Protein AF-A0A847PS38-F1 (afdb_monomer)

Sequence (99 aa):
MNRAKTNYLIDLVLTTLFLIVASTGLFMYFFIPSGIPRGKYIVYMGLTKATWLWLHSKAGILIVILIVIHLILHRQWIVRTTKDFFRKEEKDVIIKEKQ

Structure (mmCIF, N/CA/C/O backbone):
data_AF-A0A847PS38-F1
#
_entry.id   AF-A0A847PS38-F1
#
loop_
_atom_site.group_PDB
_atom_site.id
_atom_site.type_symbol
_atom_site.label_atom_id
_atom_s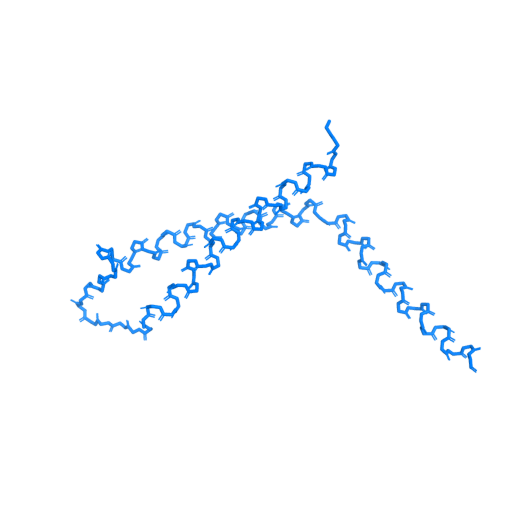ite.label_alt_id
_atom_site.label_comp_id
_atom_site.label_asym_id
_atom_site.label_entity_id
_atom_site.label_seq_id
_atom_site.pdbx_PDB_ins_code
_atom_site.Cartn_x
_atom_site.Cartn_y
_atom_site.Cartn_z
_atom_site.occupancy
_atom_site.B_iso_or_equiv
_atom_site.auth_seq_id
_atom_site.auth_comp_id
_atom_site.auth_asym_id
_atom_site.auth_atom_id
_atom_site.pdbx_PDB_model_num
ATOM 1 N N . MET A 1 1 ? -26.049 8.772 6.788 1.00 51.06 1 MET A N 1
ATOM 2 C CA . MET A 1 1 ? -25.432 7.577 6.160 1.00 51.06 1 MET A CA 1
ATOM 3 C C . MET A 1 1 ? -24.847 6.679 7.244 1.00 51.06 1 MET A C 1
ATOM 5 O O . MET A 1 1 ? -24.135 7.184 8.103 1.00 51.06 1 MET A O 1
ATOM 9 N N . ASN A 1 2 ? -25.167 5.380 7.251 1.00 64.44 2 ASN A N 1
ATOM 10 C CA . ASN A 1 2 ? -24.655 4.434 8.252 1.00 64.44 2 ASN A CA 1
ATOM 11 C C . ASN A 1 2 ? -23.124 4.382 8.205 1.00 64.44 2 ASN A C 1
ATOM 13 O O . ASN A 1 2 ? -22.570 3.982 7.183 1.00 64.44 2 ASN A O 1
ATOM 17 N N . ARG A 1 3 ? -22.452 4.725 9.315 1.00 65.81 3 ARG A N 1
ATOM 18 C CA . ARG A 1 3 ? -20.979 4.691 9.411 1.00 65.81 3 ARG A CA 1
ATOM 19 C C . ARG A 1 3 ? -20.408 3.326 9.010 1.00 65.81 3 ARG A C 1
ATOM 21 O O . ARG A 1 3 ? -19.378 3.266 8.357 1.00 65.81 3 ARG A O 1
ATOM 28 N N . ALA A 1 4 ? -21.135 2.246 9.305 1.00 71.25 4 ALA A N 1
ATOM 29 C CA . ALA A 1 4 ? -20.776 0.893 8.888 1.00 71.25 4 ALA A CA 1
ATOM 30 C C . ALA A 1 4 ? -20.697 0.724 7.358 1.00 71.25 4 ALA A C 1
ATOM 32 O O . ALA A 1 4 ? -19.769 0.091 6.871 1.00 71.25 4 ALA A O 1
ATOM 33 N N . LYS A 1 5 ? -21.623 1.323 6.593 1.00 72.44 5 LYS A N 1
ATOM 34 C CA . LYS A 1 5 ? -21.614 1.241 5.122 1.00 72.44 5 LYS A CA 1
ATOM 35 C C . LYS A 1 5 ? -20.437 2.013 4.526 1.00 72.44 5 LYS A C 1
ATOM 37 O O . LYS A 1 5 ? -19.793 1.515 3.614 1.00 72.44 5 LYS A O 1
ATOM 42 N N . THR A 1 6 ? -20.137 3.201 5.056 1.00 73.38 6 THR A N 1
ATOM 43 C CA . THR A 1 6 ? -18.981 3.996 4.614 1.00 73.38 6 THR A CA 1
ATOM 44 C C . THR A 1 6 ? -17.667 3.286 4.932 1.00 73.38 6 THR A C 1
ATOM 46 O O . THR A 1 6 ? -16.801 3.211 4.070 1.00 73.38 6 THR A O 1
ATOM 49 N N . ASN A 1 7 ? -17.536 2.711 6.131 1.00 74.44 7 ASN A N 1
ATOM 50 C CA . ASN A 1 7 ? -16.341 1.962 6.520 1.00 74.44 7 ASN A CA 1
ATOM 51 C C . ASN A 1 7 ? -16.138 0.730 5.631 1.00 74.44 7 ASN A C 1
ATOM 53 O O . ASN A 1 7 ? -15.037 0.517 5.140 1.00 74.44 7 ASN A O 1
ATOM 57 N N . TYR A 1 8 ? -17.208 -0.026 5.368 1.00 77.38 8 TYR A N 1
ATOM 58 C CA . TYR A 1 8 ? -17.166 -1.181 4.472 1.00 77.38 8 TYR A CA 1
ATOM 59 C C . TYR A 1 8 ? -16.780 -0.795 3.037 1.00 77.38 8 TYR A C 1
ATOM 61 O O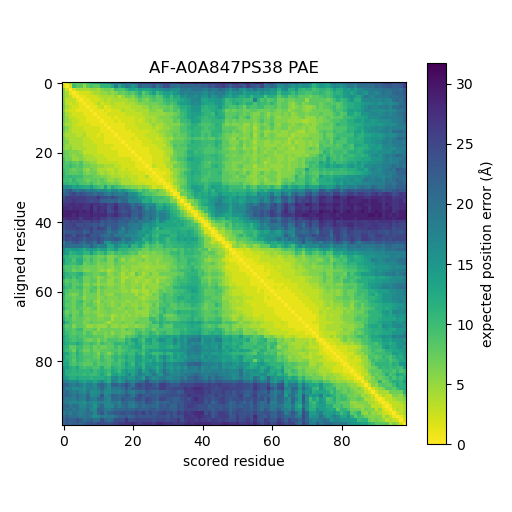 . TYR A 1 8 ? -16.005 -1.490 2.394 1.00 77.38 8 TYR A O 1
ATOM 69 N N . LEU A 1 9 ? -17.282 0.336 2.534 1.00 81.44 9 LEU A N 1
ATOM 70 C CA . LEU A 1 9 ? -16.944 0.813 1.194 1.00 81.44 9 LEU A CA 1
ATOM 71 C C . LEU A 1 9 ? -15.477 1.253 1.093 1.00 81.44 9 LEU A C 1
ATOM 73 O O . LEU A 1 9 ? -14.817 0.944 0.105 1.00 81.44 9 LEU A O 1
ATOM 77 N N . ILE A 1 10 ? -14.955 1.937 2.116 1.00 77.50 10 ILE A N 1
ATOM 78 C CA . ILE A 1 10 ? -13.534 2.307 2.185 1.00 77.50 10 ILE A CA 1
ATOM 79 C C . ILE A 1 10 ? -12.659 1.052 2.220 1.00 77.50 10 ILE A C 1
ATOM 81 O O . ILE A 1 10 ? -11.657 0.996 1.511 1.00 77.50 10 ILE A O 1
ATOM 85 N N . ASP A 1 11 ? -13.051 0.047 3.002 1.00 79.94 11 ASP A N 1
ATOM 86 C CA . ASP A 1 11 ? -12.342 -1.228 3.087 1.00 79.94 11 ASP A CA 1
ATOM 87 C C . ASP A 1 11 ? -12.328 -1.963 1.740 1.00 79.94 11 ASP A C 1
ATOM 89 O O . ASP A 1 11 ? -11.266 -2.309 1.236 1.00 79.94 11 ASP A O 1
ATOM 93 N N . LEU A 1 12 ? -13.481 -2.072 1.074 1.00 82.50 12 LEU A N 1
ATOM 94 C CA . LEU A 1 12 ? -13.597 -2.697 -0.245 1.00 82.50 12 LEU A CA 1
ATOM 95 C C . LEU A 1 12 ? -12.711 -2.013 -1.301 1.00 82.50 12 LEU A C 1
ATOM 97 O O . LEU A 1 12 ? -12.032 -2.681 -2.088 1.00 82.50 12 LEU A O 1
ATOM 101 N N . VAL A 1 13 ? -12.702 -0.675 -1.320 1.00 82.81 13 VAL A N 1
ATOM 102 C CA . VAL A 1 13 ? -11.854 0.112 -2.229 1.00 82.81 13 VAL A CA 1
ATOM 103 C C . VAL A 1 13 ? -10.377 -0.112 -1.911 1.00 82.81 13 VAL A C 1
ATOM 105 O O . VAL A 1 13 ? -9.579 -0.315 -2.827 1.00 82.81 13 VAL A O 1
ATOM 108 N N . LEU A 1 14 ? -10.011 -0.131 -0.628 1.00 82.06 14 LEU A N 1
ATOM 109 C CA . LEU A 1 14 ? -8.646 -0.390 -0.189 1.00 82.06 14 LEU A CA 1
ATOM 110 C C . LEU A 1 14 ? -8.173 -1.783 -0.607 1.00 82.06 14 LEU A C 1
ATOM 112 O O . LEU A 1 14 ? -7.101 -1.900 -1.194 1.00 82.06 14 LEU A O 1
ATOM 116 N N . THR A 1 15 ? -8.963 -2.827 -0.342 1.00 80.00 15 THR A N 1
ATOM 117 C CA . THR A 1 15 ? -8.628 -4.206 -0.715 1.00 80.00 15 THR A CA 1
ATOM 118 C C . THR A 1 15 ? -8.461 -4.334 -2.224 1.00 80.00 15 THR A C 1
ATOM 120 O O . THR A 1 15 ? -7.506 -4.951 -2.690 1.00 80.00 15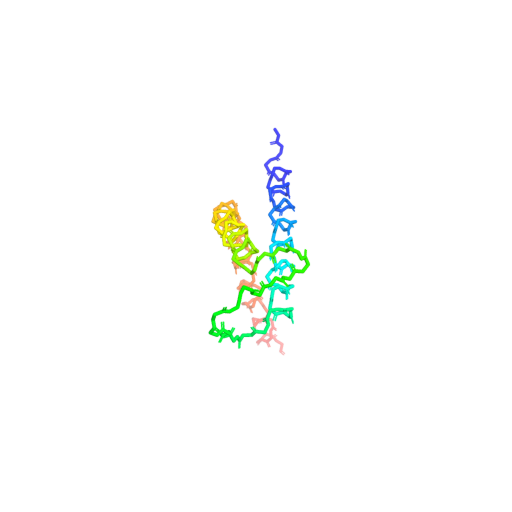 THR A O 1
ATOM 123 N N . THR A 1 16 ? -9.339 -3.700 -3.003 1.00 83.44 16 THR A N 1
ATOM 124 C CA . THR A 1 16 ? -9.255 -3.720 -4.469 1.00 83.44 16 THR A CA 1
ATOM 125 C C . THR A 1 16 ? -7.966 -3.056 -4.958 1.00 83.44 16 THR A C 1
ATOM 127 O O . THR A 1 16 ? -7.233 -3.636 -5.759 1.00 83.44 16 THR A O 1
ATOM 130 N N . LEU A 1 17 ? -7.640 -1.867 -4.442 1.00 81.19 17 LEU A N 1
ATOM 131 C CA . LEU A 1 17 ? -6.400 -1.167 -4.790 1.00 81.19 17 LEU A CA 1
ATOM 132 C C . LEU A 1 17 ? -5.161 -1.959 -4.361 1.00 81.19 17 LEU A C 1
ATOM 134 O O . LEU A 1 17 ? -4.204 -2.063 -5.130 1.00 81.19 17 LEU A O 1
ATOM 138 N N . PHE A 1 18 ? -5.201 -2.571 -3.177 1.00 83.31 18 PHE A N 1
ATOM 139 C CA . PHE A 1 18 ? -4.156 -3.459 -2.682 1.00 83.31 18 PHE A CA 1
ATOM 140 C C . PHE A 1 18 ? -3.903 -4.636 -3.615 1.00 83.31 18 PHE A C 1
ATOM 142 O O . PHE A 1 18 ? -2.753 -4.871 -3.980 1.00 83.31 18 PHE A O 1
ATOM 149 N N . LEU A 1 19 ? -4.952 -5.320 -4.069 1.00 84.81 19 LEU A N 1
ATOM 150 C CA . LEU A 1 19 ? -4.816 -6.427 -5.012 1.00 84.81 19 LEU A CA 1
ATOM 151 C C . LEU A 1 19 ? -4.191 -5.980 -6.336 1.00 84.81 19 LEU A C 1
ATOM 153 O O . LEU A 1 19 ? -3.329 -6.684 -6.862 1.00 84.81 19 LEU A O 1
ATOM 157 N N . ILE A 1 20 ? -4.559 -4.804 -6.850 1.00 83.25 20 ILE A N 1
ATOM 158 C CA . ILE A 1 20 ? -3.974 -4.257 -8.083 1.00 83.25 20 ILE A CA 1
ATOM 159 C C . ILE A 1 20 ? -2.471 -4.015 -7.901 1.00 83.25 20 ILE A C 1
ATOM 161 O O . ILE A 1 20 ? -1.663 -4.498 -8.697 1.00 83.25 20 ILE A O 1
ATOM 165 N N . VAL A 1 21 ? -2.060 -3.316 -6.841 1.00 82.56 21 VAL A N 1
ATOM 166 C CA . VAL A 1 21 ? -0.637 -3.010 -6.619 1.00 82.56 21 VAL A CA 1
ATOM 167 C C . VAL A 1 21 ? 0.165 -4.259 -6.284 1.00 82.56 21 VAL A C 1
ATOM 169 O O . VAL A 1 21 ? 1.256 -4.426 -6.829 1.00 82.56 21 VAL A O 1
ATOM 172 N N . ALA A 1 22 ? -0.372 -5.164 -5.467 1.00 81.94 22 ALA A N 1
ATOM 173 C CA . ALA A 1 22 ? 0.255 -6.448 -5.177 1.00 81.94 22 ALA A CA 1
ATOM 174 C C . ALA A 1 22 ? 0.464 -7.260 -6.463 1.00 81.94 22 ALA A C 1
ATOM 176 O O . ALA A 1 22 ? 1.561 -7.762 -6.693 1.00 81.94 22 ALA A O 1
ATOM 177 N N . SER A 1 23 ? -0.538 -7.298 -7.348 1.00 82.88 23 SER A N 1
ATOM 178 C CA . SER A 1 23 ? -0.429 -7.963 -8.651 1.00 82.88 23 SER A CA 1
ATOM 179 C C . SER A 1 23 ? 0.645 -7.317 -9.526 1.00 82.88 23 SER A C 1
ATOM 181 O O . SER A 1 23 ? 1.467 -8.027 -10.095 1.00 82.88 23 SER A O 1
ATOM 183 N N . THR A 1 24 ? 0.710 -5.980 -9.596 1.00 80.94 24 THR A N 1
ATOM 184 C CA . THR A 1 24 ? 1.772 -5.295 -10.363 1.00 80.94 24 THR A CA 1
ATOM 185 C C . THR A 1 24 ? 3.170 -5.537 -9.790 1.00 80.94 24 THR A C 1
ATOM 187 O O . THR A 1 24 ? 4.117 -5.703 -10.555 1.00 80.94 24 THR A O 1
ATOM 190 N N . GLY A 1 25 ? 3.312 -5.599 -8.462 1.00 75.50 25 GLY A N 1
ATOM 191 C CA . GLY A 1 25 ? 4.581 -5.902 -7.798 1.00 75.50 25 GLY A CA 1
ATOM 192 C C . GLY A 1 25 ? 5.025 -7.345 -8.024 1.00 75.50 25 GLY A C 1
ATOM 193 O O . GLY A 1 25 ? 6.183 -7.589 -8.350 1.00 75.50 25 GLY A O 1
ATOM 194 N N . LEU A 1 26 ? 4.095 -8.297 -7.926 1.00 79.88 26 LEU A N 1
ATOM 195 C CA . LEU A 1 26 ? 4.350 -9.715 -8.180 1.00 79.88 26 LEU A CA 1
ATOM 196 C C . LEU A 1 26 ? 4.687 -9.955 -9.657 1.00 79.88 26 LEU A C 1
ATOM 198 O O . LEU A 1 26 ? 5.641 -10.666 -9.960 1.00 79.88 26 LEU A O 1
ATOM 202 N N . PHE A 1 27 ? 3.984 -9.284 -10.573 1.00 77.38 27 PHE A N 1
ATOM 203 C CA . PHE A 1 27 ? 4.312 -9.292 -11.997 1.00 77.38 27 PHE A CA 1
ATOM 204 C C . PHE A 1 27 ? 5.729 -8.762 -12.246 1.00 77.38 27 PHE A C 1
ATOM 206 O O . PHE A 1 27 ? 6.509 -9.401 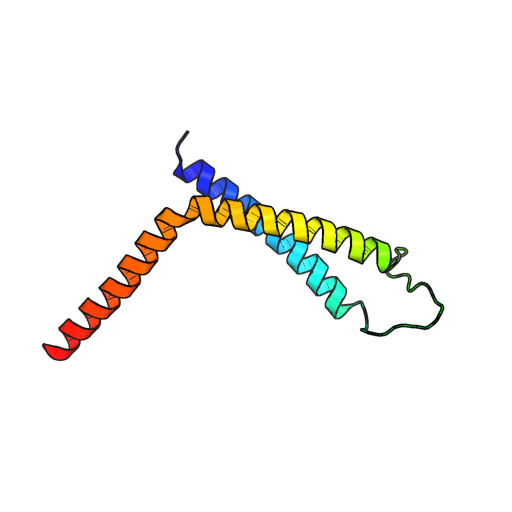-12.945 1.00 77.38 27 PHE A O 1
ATOM 213 N N . MET A 1 28 ? 6.115 -7.646 -11.618 1.00 70.00 28 MET A N 1
ATOM 214 C CA . MET A 1 28 ? 7.496 -7.164 -11.698 1.00 70.00 28 MET A CA 1
ATOM 215 C C . MET A 1 28 ? 8.496 -8.161 -11.127 1.00 70.00 28 MET A C 1
ATOM 217 O O . MET A 1 28 ? 9.523 -8.385 -11.750 1.00 70.00 28 MET A O 1
ATOM 221 N N . TYR A 1 29 ? 8.216 -8.774 -9.981 1.00 70.31 29 TYR A N 1
ATOM 222 C CA . TYR A 1 29 ? 9.134 -9.722 -9.355 1.00 70.31 29 TYR A CA 1
ATOM 223 C C . TYR A 1 29 ? 9.375 -10.973 -10.214 1.00 70.31 29 TYR A C 1
ATOM 225 O O . TYR A 1 29 ? 10.514 -11.409 -10.349 1.00 70.31 29 TYR A O 1
ATOM 233 N N . PHE A 1 30 ? 8.326 -11.527 -10.829 1.00 70.88 30 PHE A N 1
ATOM 234 C CA . PHE A 1 30 ? 8.445 -12.721 -11.672 1.00 70.88 30 PHE A CA 1
ATOM 235 C C . PHE A 1 30 ? 9.038 -12.433 -13.054 1.00 70.88 30 PHE A C 1
ATOM 237 O O . PHE A 1 30 ? 9.801 -13.247 -13.569 1.00 70.88 30 PHE A O 1
ATOM 244 N N . PHE A 1 31 ? 8.688 -11.299 -13.667 1.00 64.94 31 PHE A N 1
ATOM 245 C CA . PHE A 1 31 ? 9.097 -10.998 -15.041 1.00 64.94 31 PHE A CA 1
ATOM 246 C C . PHE A 1 31 ? 10.374 -10.165 -15.135 1.00 64.94 31 PHE A C 1
ATOM 248 O O . PHE A 1 31 ? 11.019 -10.180 -16.178 1.00 64.94 31 PHE A O 1
ATOM 255 N N . ILE A 1 32 ? 10.774 -9.439 -14.087 1.00 63.00 32 ILE A N 1
ATOM 256 C CA . ILE A 1 32 ? 12.001 -8.639 -14.101 1.00 63.00 32 ILE A CA 1
ATOM 257 C C . ILE A 1 32 ? 13.118 -9.432 -13.410 1.00 63.00 32 ILE A C 1
ATOM 259 O O . ILE A 1 32 ? 13.180 -9.444 -12.180 1.00 63.00 32 ILE A O 1
ATOM 263 N N . PRO A 1 33 ? 14.058 -10.038 -14.159 1.00 59.97 33 PRO A N 1
ATOM 264 C CA . PRO A 1 33 ? 15.234 -10.641 -13.554 1.00 59.97 33 PRO A CA 1
ATOM 265 C C . PRO A 1 33 ? 16.033 -9.562 -12.813 1.00 59.97 33 PRO A C 1
ATOM 267 O O . PRO A 1 33 ? 16.327 -8.490 -13.354 1.00 59.97 33 PRO A O 1
ATOM 270 N N . SER A 1 34 ? 16.371 -9.845 -11.555 1.00 46.12 34 SER A N 1
ATOM 271 C CA . SER A 1 34 ? 17.223 -8.989 -10.733 1.00 46.12 34 SER A CA 1
ATOM 272 C C . SER A 1 34 ? 18.646 -9.007 -11.292 1.00 46.12 34 SER A C 1
ATOM 274 O O . SER A 1 34 ? 19.442 -9.893 -10.997 1.00 46.12 34 SER A O 1
ATOM 276 N N . GLY A 1 35 ? 18.959 -8.039 -12.148 1.00 48.81 35 GLY A N 1
ATOM 277 C CA . GLY A 1 35 ? 20.287 -7.860 -12.719 1.00 48.81 35 GLY A CA 1
ATOM 278 C C . GLY A 1 35 ? 20.397 -6.509 -13.410 1.00 48.81 35 GLY A C 1
ATOM 279 O O . GLY A 1 35 ? 19.433 -6.024 -13.997 1.00 48.81 35 GLY A O 1
ATOM 280 N N . ILE A 1 36 ? 21.565 -5.879 -13.313 1.00 49.44 36 ILE A N 1
ATOM 281 C CA . ILE A 1 36 ? 21.912 -4.664 -14.052 1.00 49.44 36 ILE A CA 1
ATOM 282 C C . ILE A 1 36 ? 22.550 -5.132 -15.368 1.00 49.44 36 ILE A C 1
ATOM 284 O O . ILE A 1 36 ? 23.728 -5.498 -15.347 1.00 49.44 36 ILE A O 1
ATOM 288 N N . PRO A 1 37 ? 21.868 -5.135 -16.530 1.00 51.84 37 PRO A N 1
ATOM 289 C CA . PRO A 1 37 ? 22.596 -5.185 -17.779 1.00 51.84 37 PRO A CA 1
ATOM 290 C C . PRO A 1 37 ? 23.206 -3.803 -17.949 1.00 51.84 37 PRO A C 1
ATOM 292 O O . PRO A 1 37 ? 22.511 -2.822 -18.222 1.00 51.84 37 PRO A O 1
ATOM 295 N N . ARG A 1 38 ? 24.517 -3.721 -17.729 1.00 50.25 38 ARG A N 1
ATOM 296 C CA . ARG A 1 38 ? 25.326 -2.558 -18.087 1.00 50.25 38 ARG A CA 1
ATOM 297 C C . ARG A 1 38 ? 24.945 -2.123 -19.512 1.00 50.25 38 ARG A C 1
ATOM 299 O O . ARG A 1 38 ? 25.228 -2.832 -20.469 1.00 50.25 38 ARG A O 1
ATOM 306 N N . GLY A 1 39 ? 24.259 -0.987 -19.637 1.00 53.16 39 GLY A N 1
ATOM 307 C CA . GLY A 1 39 ? 24.080 -0.281 -20.908 1.00 53.16 39 GLY A CA 1
ATOM 308 C C . GLY A 1 39 ? 22.953 -0.722 -21.853 1.00 53.16 39 GLY A C 1
ATOM 309 O O . GLY A 1 39 ? 22.930 -0.219 -22.972 1.00 53.16 39 GLY A O 1
ATOM 310 N N . LYS A 1 40 ? 22.002 -1.591 -21.471 1.00 51.75 40 LYS A N 1
ATOM 311 C CA . LYS A 1 40 ? 20.813 -1.863 -22.314 1.00 51.75 40 LYS A CA 1
ATOM 312 C C . LYS A 1 40 ? 19.508 -1.568 -21.582 1.00 51.75 40 LYS A C 1
ATOM 314 O O . LYS A 1 40 ? 19.238 -2.131 -20.523 1.00 51.75 40 LYS A O 1
ATOM 319 N N . TYR A 1 41 ? 18.683 -0.705 -22.180 1.00 51.97 41 TYR A N 1
ATOM 320 C CA . TYR A 1 41 ? 17.294 -0.504 -21.778 1.00 51.97 41 TYR A CA 1
ATOM 321 C C . TYR A 1 41 ? 16.569 -1.845 -21.886 1.00 51.97 41 TYR A C 1
ATOM 323 O O . TYR A 1 41 ? 16.338 -2.343 -22.985 1.00 51.97 41 TYR A O 1
ATOM 331 N N . ILE A 1 42 ? 16.239 -2.453 -20.747 1.00 55.66 42 ILE A N 1
ATOM 332 C CA . ILE A 1 42 ? 15.379 -3.631 -20.752 1.00 55.66 42 ILE A CA 1
ATOM 333 C C . ILE A 1 42 ? 13.963 -3.135 -21.037 1.00 55.66 42 ILE A C 1
ATOM 335 O O . ILE A 1 42 ? 13.334 -2.475 -20.199 1.00 55.66 42 ILE A O 1
ATOM 339 N N . VAL A 1 43 ? 13.504 -3.412 -22.253 1.00 54.47 43 VAL A N 1
ATOM 340 C CA . VAL A 1 43 ? 12.144 -3.151 -22.709 1.00 54.47 43 VAL A CA 1
ATOM 341 C C . VAL A 1 43 ? 11.332 -4.418 -22.451 1.00 54.47 43 VAL A C 1
ATOM 343 O O . VAL A 1 43 ? 11.605 -5.458 -23.042 1.00 54.47 43 VAL A O 1
ATOM 346 N N . TYR A 1 44 ? 10.350 -4.335 -21.557 1.00 57.69 44 TYR A N 1
ATOM 347 C CA . TYR A 1 44 ? 9.381 -5.399 -21.293 1.00 57.69 44 TYR A CA 1
ATOM 348 C C . TYR A 1 44 ? 8.019 -4.961 -21.834 1.00 57.69 44 TYR A C 1
ATOM 350 O O . TYR A 1 44 ? 7.526 -3.894 -21.472 1.00 57.69 44 TYR A O 1
ATOM 358 N N . MET A 1 45 ? 7.418 -5.769 -22.718 1.00 57.16 45 MET A N 1
ATOM 359 C CA . MET A 1 45 ? 6.139 -5.452 -23.384 1.00 57.16 45 MET A CA 1
ATOM 360 C C . MET A 1 45 ? 6.112 -4.053 -24.041 1.00 57.16 45 MET A C 1
ATOM 362 O O . MET A 1 45 ? 5.118 -3.340 -23.971 1.00 57.16 45 MET A O 1
ATOM 366 N N . GLY A 1 46 ? 7.225 -3.616 -24.639 1.00 60.34 46 GLY A N 1
ATOM 367 C CA . GLY A 1 46 ? 7.320 -2.294 -25.277 1.00 60.34 46 GLY A CA 1
ATOM 368 C C . GLY A 1 46 ? 7.490 -1.107 -24.316 1.00 60.34 46 GLY A C 1
ATOM 369 O O . GLY A 1 46 ? 7.720 0.006 -24.782 1.00 60.34 46 GLY A O 1
ATOM 370 N N . LEU A 1 47 ? 7.453 -1.317 -22.993 1.00 62.72 47 LEU A N 1
ATOM 371 C CA . LEU A 1 47 ? 7.722 -0.287 -21.986 1.00 62.72 47 LEU A CA 1
ATOM 372 C C . LEU A 1 47 ? 9.043 -0.540 -21.256 1.00 62.72 47 LEU A C 1
ATOM 374 O O . LEU A 1 47 ? 9.467 -1.672 -21.026 1.00 62.72 47 LEU A O 1
ATOM 378 N N . THR A 1 48 ? 9.711 0.539 -20.852 1.00 69.75 48 THR A N 1
ATOM 379 C CA . THR A 1 48 ? 10.950 0.422 -20.076 1.00 69.75 48 THR A CA 1
ATOM 380 C C . THR A 1 48 ? 10.662 -0.059 -18.652 1.00 69.75 48 THR A C 1
ATOM 382 O O . THR A 1 48 ? 9.661 0.326 -18.040 1.00 69.75 48 THR A O 1
ATOM 385 N N . LYS A 1 49 ? 11.590 -0.834 -18.071 1.00 70.62 49 LYS A N 1
ATOM 386 C CA . LYS A 1 49 ? 11.591 -1.168 -16.630 1.00 70.62 49 LYS A CA 1
ATOM 387 C C . LYS A 1 49 ? 11.406 0.068 -15.737 1.00 70.62 49 LYS A C 1
ATOM 389 O O . LYS A 1 49 ? 10.776 -0.024 -14.688 1.00 70.62 49 LYS A O 1
ATOM 394 N N . ALA A 1 50 ? 11.946 1.216 -16.151 1.00 71.69 50 ALA A N 1
ATOM 395 C CA . ALA A 1 50 ? 11.837 2.470 -15.414 1.00 71.69 50 ALA A CA 1
ATOM 396 C C . ALA A 1 50 ? 10.387 2.972 -15.327 1.00 71.69 50 ALA A C 1
ATOM 398 O O . ALA A 1 50 ? 9.961 3.391 -14.255 1.00 71.69 50 ALA A O 1
ATOM 399 N N . THR A 1 51 ? 9.612 2.883 -16.413 1.00 76.31 51 THR A N 1
ATOM 400 C CA . THR A 1 51 ? 8.203 3.311 -16.429 1.00 76.31 51 THR A CA 1
ATOM 401 C C . THR A 1 51 ? 7.342 2.438 -15.522 1.00 76.31 51 THR A C 1
ATOM 403 O O . THR A 1 51 ? 6.552 2.957 -14.737 1.00 76.31 51 THR A O 1
ATOM 406 N N . TRP A 1 52 ? 7.541 1.119 -15.581 1.00 75.19 52 TRP A N 1
ATOM 407 C CA . TRP A 1 52 ? 6.880 0.177 -14.680 1.00 75.19 52 TRP A CA 1
ATOM 408 C C . TRP A 1 52 ? 7.224 0.476 -13.219 1.00 75.19 52 TRP A C 1
ATOM 410 O O . TRP A 1 52 ? 6.320 0.704 -12.417 1.00 75.19 52 TRP A O 1
ATOM 420 N N . LEU A 1 53 ? 8.515 0.583 -12.887 1.00 76.44 53 LEU A N 1
ATOM 421 C CA . LEU A 1 53 ? 8.962 0.903 -11.530 1.00 76.44 53 LEU A CA 1
ATOM 422 C C . LEU A 1 53 ? 8.372 2.227 -11.029 1.00 76.44 53 LEU A C 1
ATOM 424 O O . LEU A 1 53 ? 7.910 2.301 -9.897 1.00 76.44 53 LEU A O 1
ATOM 428 N N . TRP A 1 54 ? 8.335 3.257 -11.875 1.00 81.81 54 TRP A N 1
ATOM 429 C CA . TRP A 1 54 ? 7.764 4.555 -11.525 1.00 81.81 54 TRP A CA 1
ATOM 430 C C . TRP A 1 54 ? 6.268 4.465 -11.209 1.00 81.81 54 TRP A C 1
ATOM 432 O O . TRP A 1 54 ? 5.814 5.029 -10.211 1.00 81.81 54 TRP A O 1
ATOM 442 N N . LEU A 1 55 ? 5.508 3.718 -12.016 1.00 82.69 55 LEU A N 1
ATOM 443 C CA . LEU A 1 55 ? 4.079 3.503 -11.796 1.00 82.69 55 LEU A CA 1
ATOM 444 C C . LEU A 1 55 ? 3.827 2.716 -10.502 1.00 82.69 55 LEU A C 1
ATOM 446 O O . LEU A 1 55 ? 2.989 3.121 -9.698 1.00 82.69 55 LEU A O 1
ATOM 450 N N . HIS A 1 56 ? 4.597 1.653 -10.254 1.00 83.75 56 HIS A N 1
ATOM 451 C CA . HIS A 1 56 ? 4.485 0.861 -9.029 1.00 83.75 56 HIS A CA 1
ATOM 452 C C . HIS A 1 56 ? 4.903 1.642 -7.783 1.00 83.75 56 HIS A C 1
ATOM 454 O O . HIS A 1 56 ? 4.189 1.602 -6.787 1.00 83.75 56 HIS A O 1
ATOM 460 N N . SER A 1 57 ? 5.992 2.415 -7.826 1.00 81.94 57 SER A N 1
ATOM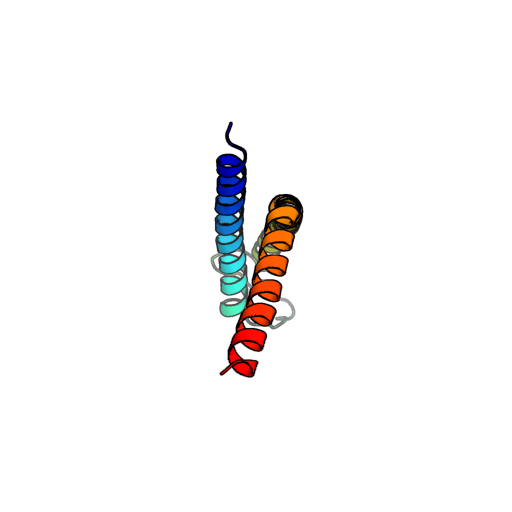 461 C CA . SER A 1 57 ? 6.389 3.269 -6.701 1.00 81.94 57 SER A CA 1
ATOM 462 C C . SER A 1 57 ? 5.313 4.303 -6.370 1.00 81.94 57 SER A C 1
ATOM 464 O O . SER A 1 57 ? 4.984 4.484 -5.198 1.00 81.94 57 SER A O 1
ATOM 466 N N . LYS A 1 58 ? 4.712 4.949 -7.379 1.00 85.88 58 LYS A N 1
ATOM 467 C CA . LYS A 1 58 ? 3.607 5.892 -7.150 1.00 85.88 58 LYS A CA 1
ATOM 468 C C . LYS A 1 58 ? 2.363 5.209 -6.589 1.00 85.88 58 LYS A C 1
ATOM 470 O O . LYS A 1 58 ? 1.769 5.726 -5.644 1.00 85.88 58 LYS A O 1
ATOM 475 N N . ALA A 1 59 ? 1.992 4.049 -7.125 1.00 83.31 59 ALA A N 1
ATOM 476 C CA . ALA A 1 59 ? 0.853 3.284 -6.630 1.00 83.31 59 ALA A CA 1
ATOM 477 C C . ALA A 1 59 ? 1.088 2.757 -5.200 1.00 83.31 59 ALA A C 1
ATOM 479 O O . ALA A 1 59 ? 0.180 2.789 -4.373 1.00 83.31 59 ALA A O 1
ATOM 480 N N . GLY A 1 60 ? 2.322 2.362 -4.877 1.00 81.81 60 GLY A N 1
ATOM 481 C CA . GLY A 1 60 ? 2.739 1.951 -3.538 1.00 81.81 60 GLY A CA 1
ATOM 482 C C . GLY A 1 60 ? 2.603 3.074 -2.510 1.00 81.81 60 GLY A C 1
ATOM 483 O O . GLY A 1 60 ? 2.010 2.861 -1.457 1.00 81.81 60 GLY A O 1
ATOM 484 N N . ILE A 1 61 ? 3.063 4.290 -2.830 1.00 86.19 61 ILE A N 1
ATOM 485 C CA . ILE A 1 61 ? 2.878 5.467 -1.957 1.00 86.19 61 ILE A CA 1
ATOM 486 C C . ILE A 1 61 ? 1.386 5.722 -1.699 1.00 86.19 61 ILE A C 1
ATOM 488 O O . ILE A 1 61 ? 0.985 5.962 -0.560 1.00 86.19 61 ILE A O 1
ATOM 492 N N . LEU A 1 62 ? 0.559 5.629 -2.743 1.00 84.50 62 LEU A N 1
ATOM 493 C CA . LEU A 1 62 ? -0.888 5.830 -2.646 1.00 84.50 62 LEU A CA 1
ATOM 494 C C . LEU A 1 62 ? -1.528 4.799 -1.700 1.00 84.50 62 LEU A C 1
ATOM 496 O O . LEU A 1 62 ? -2.319 5.163 -0.832 1.00 84.50 62 LEU A O 1
ATOM 500 N N . ILE A 1 63 ? -1.114 3.533 -1.786 1.00 80.81 63 ILE A N 1
ATOM 501 C CA . ILE A 1 63 ? -1.554 2.485 -0.859 1.00 80.81 63 ILE A CA 1
ATOM 502 C C . ILE A 1 63 ? -1.114 2.740 0.572 1.00 80.81 63 ILE A C 1
ATOM 504 O O . ILE A 1 63 ? -1.921 2.549 1.474 1.00 80.81 63 ILE A O 1
ATOM 508 N N . VAL A 1 64 ? 0.129 3.163 0.808 1.00 84.38 64 VAL A N 1
ATOM 509 C CA . VAL A 1 64 ? 0.605 3.438 2.173 1.00 84.38 64 VAL A CA 1
ATOM 510 C C . VAL A 1 64 ? -0.289 4.483 2.842 1.00 84.38 64 VAL A C 1
ATOM 512 O O . VAL A 1 64 ? -0.727 4.282 3.974 1.00 84.38 64 VAL A O 1
ATOM 515 N N . ILE A 1 65 ? -0.635 5.556 2.124 1.00 85.62 65 ILE A N 1
ATOM 516 C CA . ILE A 1 65 ? -1.557 6.588 2.619 1.00 85.62 65 ILE A CA 1
ATOM 517 C C . ILE A 1 65 ? -2.931 5.983 2.933 1.00 85.62 65 ILE A C 1
ATOM 519 O O . ILE A 1 65 ? -3.492 6.232 4.003 1.00 85.62 65 ILE A O 1
ATOM 523 N N . LEU A 1 66 ? -3.468 5.156 2.034 1.00 81.62 66 LEU A N 1
ATOM 524 C CA . LEU A 1 66 ? -4.767 4.521 2.238 1.00 81.62 66 LEU A CA 1
ATOM 525 C C . LEU A 1 66 ? -4.766 3.515 3.404 1.00 81.62 66 LEU A C 1
ATOM 527 O O . LEU A 1 66 ? -5.740 3.468 4.153 1.00 81.62 66 LEU A O 1
ATOM 531 N N . ILE A 1 67 ? -3.676 2.770 3.622 1.00 81.50 67 ILE A N 1
ATOM 532 C CA . ILE A 1 67 ? -3.498 1.880 4.781 1.00 81.50 67 ILE A CA 1
ATOM 533 C C . ILE A 1 67 ? -3.524 2.690 6.078 1.00 81.50 67 ILE A C 1
ATOM 535 O O . ILE A 1 67 ? -4.188 2.294 7.033 1.00 81.50 67 ILE A O 1
ATOM 539 N N . VAL A 1 68 ? -2.848 3.842 6.125 1.00 85.00 68 VAL A N 1
ATOM 540 C CA . VAL A 1 68 ? -2.871 4.719 7.307 1.00 85.00 68 VAL A CA 1
ATOM 541 C C . VAL A 1 68 ? -4.297 5.188 7.607 1.00 85.00 68 VAL A C 1
ATOM 543 O O . VAL A 1 68 ? -4.742 5.101 8.755 1.00 85.00 68 VAL A O 1
ATOM 546 N N . ILE A 1 69 ? -5.037 5.630 6.585 1.00 82.44 69 ILE A N 1
ATOM 547 C CA . ILE A 1 69 ? -6.445 6.038 6.716 1.00 82.44 69 ILE A CA 1
ATOM 548 C C . ILE A 1 69 ? -7.304 4.870 7.219 1.00 82.44 69 ILE A C 1
ATOM 550 O O . ILE A 1 69 ? -8.086 5.035 8.159 1.00 82.44 69 ILE A O 1
ATOM 554 N N . HIS A 1 70 ? -7.122 3.679 6.647 1.00 79.06 70 HIS A N 1
ATOM 555 C CA . HIS A 1 70 ? -7.826 2.470 7.060 1.00 79.06 70 HIS A CA 1
ATOM 556 C C . HIS A 1 70 ? -7.550 2.113 8.520 1.00 79.06 70 HIS A C 1
ATOM 558 O O . HIS A 1 70 ? -8.491 1.886 9.277 1.00 79.06 70 HIS A O 1
ATOM 564 N N . LEU A 1 71 ? -6.287 2.134 8.954 1.00 81.56 71 LEU A N 1
ATOM 565 C CA . LEU A 1 71 ? -5.931 1.863 10.344 1.00 81.56 71 LEU A CA 1
ATOM 566 C C . LEU A 1 71 ? -6.614 2.854 11.285 1.00 81.56 71 LEU A C 1
ATOM 568 O O . LEU A 1 71 ? -7.153 2.441 12.305 1.00 81.56 71 LEU A O 1
ATOM 572 N N . ILE A 1 72 ? -6.652 4.148 10.950 1.00 81.50 72 ILE A N 1
ATOM 573 C CA . ILE A 1 72 ? -7.351 5.156 11.763 1.00 81.50 72 ILE A CA 1
ATOM 574 C C . ILE A 1 72 ? -8.851 4.844 11.872 1.00 81.50 72 ILE A C 1
ATOM 576 O O . ILE A 1 72 ? -9.401 4.905 12.972 1.00 81.50 72 ILE A O 1
ATOM 580 N N . LEU A 1 73 ? -9.496 4.455 10.769 1.00 76.56 73 LEU A N 1
ATOM 581 C CA . LEU A 1 73 ? -10.912 4.068 10.738 1.00 76.56 73 LEU A CA 1
ATOM 582 C C . LEU A 1 73 ? -11.195 2.777 11.522 1.00 76.56 73 LEU A C 1
ATOM 584 O O . LEU A 1 73 ? -12.188 2.703 12.248 1.00 76.56 73 LEU A O 1
ATOM 588 N N . HIS A 1 74 ? -10.317 1.779 11.420 1.00 74.81 74 HIS A N 1
ATOM 589 C CA . HIS A 1 74 ? -10.478 0.478 12.068 1.00 74.81 74 HIS A CA 1
ATOM 590 C C . HIS A 1 74 ? -9.91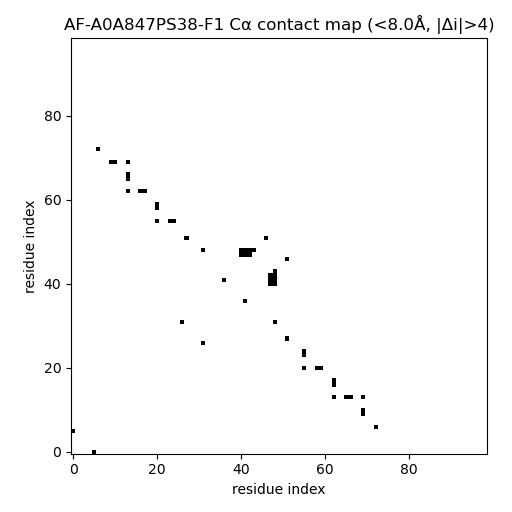5 0.402 13.490 1.00 74.81 74 HIS A C 1
ATOM 592 O O . HIS A 1 74 ? -10.199 -0.576 14.176 1.00 74.81 74 HIS A O 1
ATOM 598 N N . ARG A 1 75 ? -9.208 1.422 14.001 1.00 73.94 75 ARG A N 1
ATOM 599 C CA . ARG A 1 75 ? -8.647 1.454 15.373 1.00 73.94 75 ARG A CA 1
ATOM 600 C C . ARG A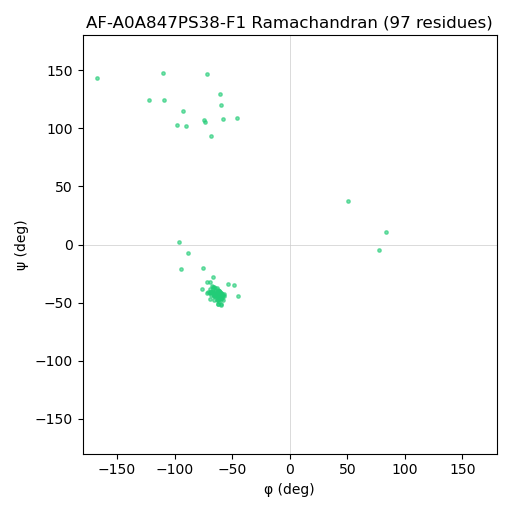 1 75 ? -9.636 0.980 16.443 1.00 73.94 75 ARG A C 1
ATOM 602 O O . ARG A 1 75 ? -9.282 0.174 17.295 1.00 73.94 75 ARG A O 1
ATOM 609 N N . GLN A 1 76 ? -10.887 1.433 16.376 1.00 71.38 76 GLN A N 1
ATOM 610 C CA . GLN A 1 76 ? -11.942 1.047 17.323 1.00 71.38 76 GLN A CA 1
ATOM 611 C C . GLN A 1 76 ? -12.328 -0.438 17.207 1.00 71.38 76 GLN A C 1
ATOM 613 O O . GLN A 1 76 ? -12.574 -1.094 18.218 1.00 71.38 76 GLN A O 1
ATOM 618 N N . TRP A 1 77 ? -12.370 -0.975 15.985 1.00 76.81 77 TRP A N 1
ATOM 619 C CA . TRP A 1 77 ? -12.620 -2.395 15.736 1.00 76.81 77 TRP A CA 1
ATOM 620 C C . TRP A 1 77 ? -11.431 -3.262 16.163 1.00 76.81 77 TRP A C 1
ATOM 622 O O . TRP A 1 77 ? -11.651 -4.290 16.795 1.00 76.81 77 TRP A O 1
ATOM 632 N N . ILE A 1 78 ? -10.193 -2.826 15.901 1.00 76.38 78 ILE A N 1
ATOM 633 C CA . ILE A 1 78 ? -8.969 -3.532 16.311 1.00 76.38 78 ILE A CA 1
ATOM 634 C C . ILE A 1 78 ? -8.935 -3.662 17.832 1.00 76.38 78 ILE A C 1
ATOM 636 O O . ILE A 1 78 ? -8.840 -4.770 18.338 1.00 76.38 78 ILE A O 1
ATOM 640 N N . VAL A 1 79 ? -9.118 -2.565 18.574 1.00 78.19 79 VAL A N 1
ATOM 641 C CA . VAL A 1 79 ? -9.106 -2.600 20.048 1.00 78.19 79 VAL A CA 1
ATOM 642 C C . VAL A 1 79 ? -10.193 -3.525 20.602 1.00 78.19 79 VAL A C 1
ATOM 644 O O . VAL A 1 79 ? -9.934 -4.296 21.525 1.00 78.19 79 VAL A O 1
ATOM 647 N N . ARG A 1 80 ? -11.407 -3.485 20.036 1.00 76.94 80 ARG A N 1
ATOM 648 C CA . ARG A 1 80 ? -12.504 -4.376 20.452 1.00 76.94 80 ARG A CA 1
ATOM 649 C C . ARG A 1 80 ? -12.200 -5.840 20.143 1.00 76.94 80 ARG A C 1
ATOM 651 O O . ARG A 1 80 ? -12.395 -6.681 21.009 1.00 76.94 80 ARG A O 1
ATOM 658 N N . THR A 1 81 ? -11.688 -6.121 18.949 1.00 77.06 81 THR A N 1
ATOM 659 C CA . THR A 1 81 ? -11.338 -7.473 18.502 1.00 77.06 81 THR A CA 1
ATOM 660 C C . THR A 1 81 ? -10.192 -8.040 19.331 1.00 77.06 81 THR A C 1
ATOM 662 O O . THR A 1 81 ? -10.324 -9.134 19.860 1.00 77.06 81 THR A O 1
ATOM 665 N N . THR A 1 82 ? -9.110 -7.288 19.546 1.00 75.50 82 THR A N 1
ATOM 666 C CA . THR A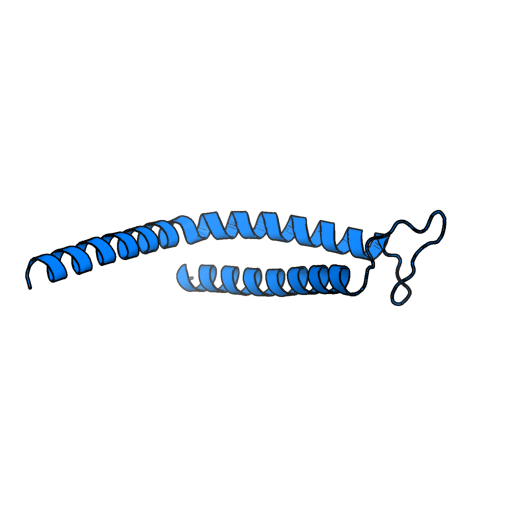 1 82 ? -7.988 -7.708 20.401 1.00 75.50 82 THR A CA 1
ATOM 667 C C . THR A 1 82 ? -8.443 -7.973 21.833 1.00 75.50 82 THR A C 1
ATOM 669 O O . THR A 1 82 ? -8.052 -8.981 22.415 1.00 75.50 82 THR A O 1
ATOM 672 N N . LYS A 1 83 ? -9.312 -7.119 22.392 1.00 75.31 83 LYS A N 1
ATOM 673 C CA . LYS A 1 83 ? -9.866 -7.325 23.736 1.00 75.31 83 LYS A CA 1
ATOM 674 C C . LYS A 1 83 ? -10.751 -8.571 23.810 1.00 75.31 83 LYS A C 1
ATOM 676 O O . LYS A 1 83 ? -10.683 -9.292 24.799 1.00 75.31 83 LYS A O 1
ATOM 681 N N . ASP A 1 84 ? -11.565 -8.833 22.790 1.00 76.94 84 ASP A N 1
ATOM 682 C CA . ASP A 1 84 ? -12.399 -10.035 22.734 1.00 76.94 84 ASP A CA 1
ATOM 683 C C . ASP A 1 84 ? -11.570 -11.311 22.536 1.00 76.94 84 ASP A C 1
ATOM 685 O O . ASP A 1 84 ? -11.877 -12.309 23.182 1.00 76.94 84 ASP A O 1
ATOM 689 N N . PHE A 1 85 ? -10.509 -11.281 21.722 1.00 74.69 85 PHE A N 1
ATOM 690 C CA . PHE A 1 85 ? -9.577 -12.405 21.563 1.00 74.69 85 PHE A CA 1
ATOM 691 C C . PHE A 1 85 ? -8.858 -12.734 22.879 1.00 74.69 85 PHE A C 1
ATOM 693 O O . PHE A 1 85 ? -8.947 -13.868 23.339 1.00 74.69 85 PHE A O 1
ATOM 700 N N . PHE A 1 86 ? -8.256 -11.740 23.543 1.00 73.88 86 PHE A N 1
ATOM 701 C CA . PHE A 1 86 ? -7.592 -11.943 24.839 1.00 73.88 86 PHE A CA 1
ATOM 702 C C . PHE A 1 86 ? -8.565 -12.396 25.938 1.00 73.88 86 PHE A C 1
ATOM 704 O O . PHE A 1 86 ? -8.249 -13.276 26.734 1.00 73.88 86 PHE A O 1
ATOM 711 N N . ARG A 1 87 ? -9.787 -11.841 25.974 1.00 69.94 87 ARG A N 1
ATOM 712 C CA . ARG A 1 87 ? -10.817 -12.271 26.936 1.00 69.94 87 ARG A CA 1
ATOM 713 C C . ARG A 1 87 ? -11.298 -13.699 26.666 1.00 69.94 87 ARG A C 1
ATOM 715 O O . ARG A 1 87 ? -11.783 -14.359 27.581 1.00 69.94 87 ARG A O 1
ATOM 722 N N . LYS A 1 88 ? -11.238 -14.164 25.417 1.00 64.25 88 LYS A N 1
ATOM 723 C CA . LYS A 1 88 ? -11.622 -15.532 25.063 1.00 64.25 88 LYS A CA 1
ATOM 724 C C . LYS A 1 88 ? -10.590 -16.534 25.582 1.00 64.25 88 LYS A C 1
ATOM 726 O O . LYS A 1 88 ? -10.994 -17.504 26.209 1.00 64.25 88 LYS A O 1
ATOM 731 N N . GLU A 1 89 ? -9.300 -16.226 25.456 1.00 61.44 89 GLU A N 1
ATOM 732 C CA . GLU A 1 89 ? -8.230 -17.054 26.030 1.00 61.44 89 GLU A CA 1
ATOM 733 C C . GLU A 1 89 ? -8.328 -17.168 27.558 1.00 61.44 89 GLU A C 1
ATOM 735 O O . GLU A 1 89 ? -8.223 -18.268 28.090 1.00 61.44 89 GLU A O 1
ATOM 740 N N . GLU A 1 90 ? -8.630 -16.078 28.272 1.00 59.69 90 GLU A N 1
ATOM 741 C CA . GLU A 1 90 ? -8.822 -16.128 29.731 1.00 59.69 90 GLU A CA 1
ATOM 742 C C . GLU A 1 90 ? -9.995 -17.042 30.133 1.00 59.69 90 GLU A C 1
ATOM 744 O O . GLU A 1 90 ? -9.897 -17.821 31.081 1.00 59.69 90 GLU A O 1
ATOM 749 N N . LYS A 1 91 ? -11.101 -17.010 29.378 1.00 60.41 91 LYS A N 1
ATOM 750 C CA . LYS A 1 91 ? -12.254 -17.887 29.633 1.00 60.41 91 LYS A CA 1
ATOM 751 C C . LYS A 1 91 ? -11.964 -19.352 29.316 1.00 60.41 91 LYS A C 1
ATOM 753 O O . LYS A 1 91 ? -12.390 -20.215 30.081 1.00 60.41 91 LYS A O 1
ATOM 758 N N . ASP A 1 92 ? -11.257 -19.633 28.225 1.00 61.47 92 ASP A N 1
ATOM 759 C CA . ASP A 1 92 ? -10.906 -21.001 27.832 1.00 61.47 92 ASP A CA 1
ATOM 760 C C . ASP A 1 92 ? -9.884 -21.633 28.802 1.00 61.47 92 ASP A C 1
ATOM 762 O O . ASP A 1 92 ? -9.967 -22.829 29.084 1.00 61.47 92 ASP A O 1
ATOM 766 N N . VAL A 1 93 ? -8.978 -20.839 29.390 1.00 66.81 93 VAL A N 1
ATOM 767 C CA . VAL A 1 93 ? -8.051 -21.290 30.447 1.00 66.81 93 VAL A CA 1
ATOM 768 C C . VAL A 1 93 ? -8.790 -21.593 31.756 1.00 66.81 93 VAL A C 1
ATOM 770 O O . VAL A 1 93 ? -8.610 -22.671 32.318 1.00 66.81 93 VAL A O 1
ATOM 773 N N . ILE A 1 94 ? -9.683 -20.705 32.210 1.00 68.19 94 ILE A N 1
ATOM 774 C CA . ILE A 1 94 ? -10.452 -20.910 33.453 1.00 68.19 94 ILE A CA 1
ATOM 775 C C . ILE A 1 94 ? -11.373 -22.137 33.356 1.00 68.19 94 ILE A C 1
ATOM 777 O O . ILE A 1 94 ? -11.545 -22.862 34.333 1.00 68.19 94 ILE A O 1
ATOM 781 N N . ILE A 1 95 ? -11.972 -22.397 32.188 1.00 68.50 95 ILE A N 1
ATOM 782 C CA . ILE A 1 95 ? -12.812 -23.588 31.984 1.00 68.50 95 ILE A CA 1
ATOM 783 C C . ILE A 1 95 ? -11.969 -24.871 32.038 1.00 68.50 95 ILE A C 1
ATOM 785 O O . ILE A 1 95 ? -12.445 -25.870 32.573 1.00 68.50 95 ILE A O 1
ATOM 789 N N . LYS A 1 96 ? -10.723 -24.847 31.545 1.00 60.94 96 LYS A N 1
ATOM 790 C CA . LYS A 1 96 ? -9.808 -25.995 31.621 1.00 60.94 96 LYS A CA 1
ATOM 791 C C . LYS A 1 96 ? -9.276 -26.283 33.024 1.00 60.94 96 LYS A C 1
ATOM 793 O O . LYS A 1 96 ? -9.056 -27.447 33.318 1.00 60.94 96 LYS A O 1
ATOM 798 N N . GLU A 1 97 ? -9.074 -25.279 33.876 1.00 64.00 97 GLU A N 1
ATOM 799 C CA . GLU A 1 97 ? -8.667 -25.508 35.277 1.00 64.00 97 GLU A CA 1
ATOM 800 C C . GLU A 1 97 ? -9.807 -26.015 36.171 1.00 64.00 97 GLU A C 1
ATOM 802 O O . GLU A 1 97 ? -9.562 -26.555 37.247 1.00 64.00 97 GLU A O 1
ATOM 807 N N . LYS A 1 98 ? -11.063 -25.815 35.757 1.00 59.91 98 LYS A N 1
ATOM 808 C CA . LYS A 1 98 ? -12.252 -26.181 36.541 1.00 59.91 98 LYS A CA 1
ATOM 809 C C . LYS A 1 98 ? -12.854 -27.545 36.157 1.00 59.91 98 LYS A C 1
ATOM 811 O O . LYS A 1 98 ? -13.906 -27.901 36.693 1.00 59.91 98 LYS A O 1
ATOM 816 N N . GLN A 1 99 ? -12.237 -28.256 35.212 1.00 52.12 99 GLN A N 1
ATOM 817 C CA . GLN A 1 99 ? -12.552 -29.625 34.772 1.00 52.12 99 GLN A CA 1
ATOM 818 C C . GLN A 1 99 ? -11.513 -30.591 35.335 1.00 52.12 99 GLN A C 1
ATOM 820 O O . GLN A 1 99 ? -11.932 -31.692 35.749 1.00 52.12 99 GLN A O 1
#

pLDDT: mean 72.08, std 10.79, range [46.12, 86.19]

Mean predict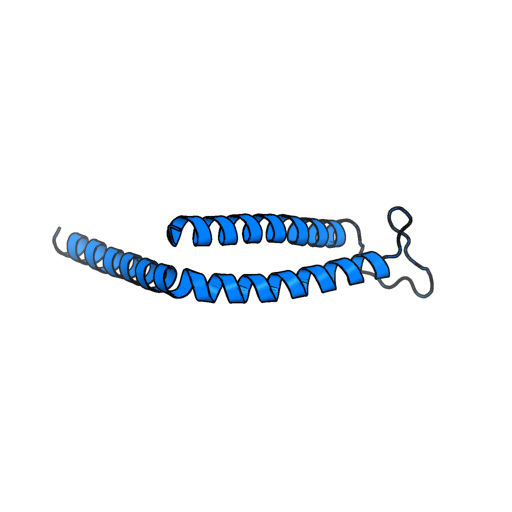ed aligned error: 11.84 Å

Radius of gyration: 21.88 Å; Cα contacts (8 Å, |Δi|>4): 27; chains: 1; bounding box: 51×37×62 Å

Secondary structure (DSSP, 8-state):
--HHHHHHHHHHHHHHHHHHHHHHHHHHHHHS-S---TT---EETTEEHHHHHHHHHHHHHHHHHHHHHHHHHHHHHHHHHHHHHHHHHHHHHHHHHT-

Solvent-accessible surface area (backbone atoms only — not comparable to full-atom values): 5782 Å² total; per-residue (Å²): 131,63,66,67,60,55,51,50,51,53,50,54,52,48,53,52,52,48,52,52,51,51,48,53,50,50,50,44,61,75,72,46,75,93,69,83,64,86,90,57,88,58,62,56,95,89,38,46,58,65,58,54,51,51,53,50,52,54,50,48,54,54,47,54,55,50,50,53,54,46,48,66,72,40,46,68,57,50,56,53,49,54,52,50,52,54,54,45,53,55,51,57,50,55,56,61,76,75,107

Foldseek 3Di:
DPLVVVLVVLVVVLVVLVVVLVVLVVCCVVVPPPDDPPPDQPQDPNHGPVVSVVVSVVSVVVSVVSVVVNCVSCVVVVVVVVVVVVVVVVVVVVVVVVD